Protein AF-A0A7M3X2M2-F1 (afdb_monomer_lite)

pLDDT: mean 82.18, std 15.39, range [35.12, 97.31]

Radius of gyration: 22.58 Å; chains: 1; bounding box: 37×28×66 Å

Structure (mmCIF, N/CA/C/O backbone):
data_AF-A0A7M3X2M2-F1
#
_entry.id   AF-A0A7M3X2M2-F1
#
loop_
_atom_site.group_PDB
_atom_site.id
_atom_site.type_symbol
_atom_site.label_atom_id
_atom_site.label_alt_id
_atom_site.label_comp_id
_atom_site.label_asym_id
_atom_site.label_entity_id
_atom_site.label_seq_id
_atom_site.pdbx_PDB_ins_code
_atom_site.Cartn_x
_atom_site.Cartn_y
_atom_site.Cartn_z
_atom_site.occupancy
_atom_site.B_iso_or_equiv
_atom_site.auth_seq_id
_atom_site.auth_comp_id
_atom_site.auth_asym_id
_atom_site.auth_atom_id
_atom_site.pdbx_PDB_model_num
ATOM 1 N N . MET A 1 1 ? 7.037 -0.847 3.878 1.00 71.25 1 MET A N 1
ATOM 2 C CA . MET A 1 1 ? 6.009 0.123 3.450 1.00 71.25 1 MET A CA 1
ATOM 3 C C . MET A 1 1 ? 6.707 1.377 2.940 1.00 71.25 1 MET A C 1
ATOM 5 O O . MET A 1 1 ? 7.543 1.914 3.654 1.00 71.25 1 MET A O 1
ATOM 9 N N . LYS A 1 2 ? 6.465 1.785 1.689 1.00 81.31 2 LYS A N 1
ATOM 10 C CA . LYS A 1 2 ? 6.937 3.082 1.177 1.00 81.31 2 LYS A CA 1
ATOM 11 C C . LYS A 1 2 ? 5.922 4.145 1.589 1.00 81.31 2 LYS A C 1
ATOM 13 O O . LYS A 1 2 ? 4.728 3.927 1.426 1.00 81.31 2 LYS A O 1
ATOM 18 N N . TYR A 1 3 ? 6.409 5.252 2.133 1.00 84.31 3 TYR A N 1
ATOM 19 C CA . TYR A 1 3 ? 5.576 6.345 2.652 1.00 84.31 3 TYR A CA 1
ATOM 20 C C . TYR A 1 3 ? 5.583 7.575 1.743 1.00 84.31 3 TYR A C 1
ATOM 22 O O . TYR A 1 3 ? 4.831 8.516 1.960 1.00 84.31 3 TYR A O 1
ATOM 30 N N . CYS A 1 4 ? 6.461 7.580 0.745 1.00 85.56 4 CYS A N 1
ATOM 31 C CA . CYS A 1 4 ? 6.748 8.727 -0.093 1.00 85.56 4 CYS A CA 1
ATOM 32 C C . CYS A 1 4 ? 6.766 8.330 -1.570 1.00 85.56 4 CYS A C 1
ATOM 34 O O . CYS A 1 4 ? 7.071 7.187 -1.924 1.00 85.56 4 CYS A O 1
ATOM 36 N N . GLY A 1 5 ? 6.461 9.315 -2.413 1.00 88.75 5 GLY A N 1
ATOM 37 C CA . GLY A 1 5 ? 6.426 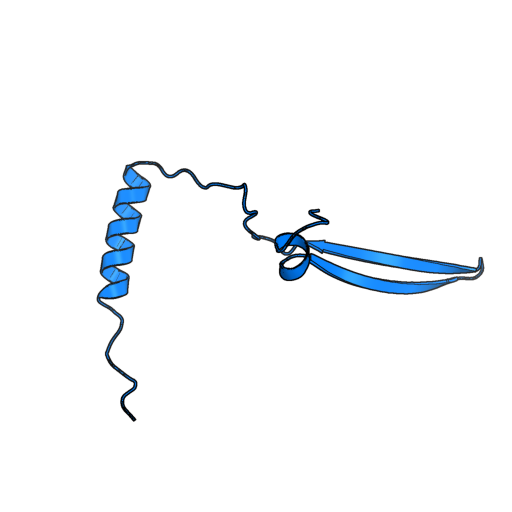9.170 -3.862 1.00 88.75 5 GLY A CA 1
ATOM 38 C C . GLY A 1 5 ? 5.167 8.481 -4.388 1.00 88.75 5 GLY A C 1
ATOM 39 O O . GLY A 1 5 ? 4.258 8.118 -3.642 1.00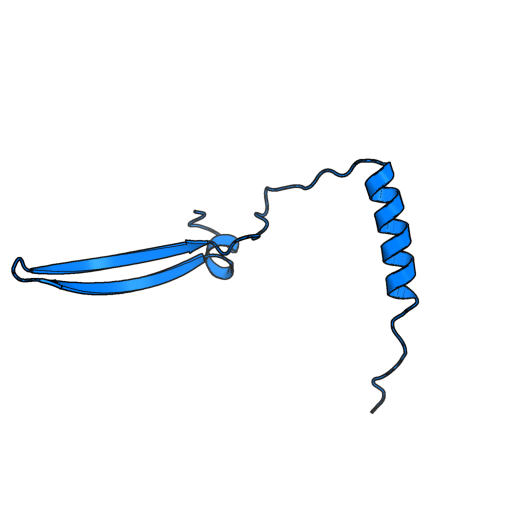 88.75 5 GLY A O 1
ATOM 40 N N . GLU A 1 6 ? 5.143 8.296 -5.703 1.00 88.00 6 GLU A N 1
ATOM 41 C CA . GLU A 1 6 ? 4.024 7.723 -6.457 1.00 88.00 6 GLU A CA 1
ATOM 42 C C . GLU A 1 6 ? 3.642 6.314 -5.980 1.00 88.00 6 GLU A C 1
ATOM 44 O O . GLU A 1 6 ? 2.463 6.008 -5.803 1.00 88.00 6 GLU A O 1
ATOM 49 N N . THR A 1 7 ? 4.638 5.481 -5.662 1.00 87.50 7 THR A N 1
ATOM 50 C CA . THR A 1 7 ? 4.427 4.104 -5.191 1.00 87.50 7 THR A CA 1
ATOM 51 C C . THR A 1 7 ? 3.566 4.046 -3.927 1.00 87.50 7 THR A C 1
ATOM 53 O O . THR A 1 7 ? 2.789 3.110 -3.750 1.00 87.50 7 THR A O 1
ATOM 56 N N . ALA A 1 8 ? 3.692 5.035 -3.037 1.00 87.12 8 ALA A N 1
ATOM 57 C CA . ALA A 1 8 ? 2.902 5.088 -1.814 1.00 87.12 8 ALA A CA 1
ATOM 58 C C . ALA A 1 8 ? 1.433 5.450 -2.082 1.00 87.12 8 ALA A C 1
ATOM 60 O O . ALA A 1 8 ? 0.575 5.042 -1.316 1.00 87.12 8 ALA A O 1
ATOM 61 N N . LEU A 1 9 ? 1.131 6.180 -3.157 1.00 86.00 9 LEU A N 1
ATOM 62 C CA . LEU A 1 9 ? -0.237 6.576 -3.500 1.00 86.00 9 LEU A CA 1
ATOM 63 C C . LEU A 1 9 ? -0.971 5.490 -4.290 1.00 86.00 9 LEU A C 1
ATOM 65 O O . LEU A 1 9 ? -2.156 5.268 -4.077 1.00 86.00 9 LEU A O 1
ATOM 69 N N . GLN A 1 10 ? -0.272 4.815 -5.203 1.00 88.19 10 GLN A N 1
ATOM 70 C CA . GLN A 1 10 ? -0.892 3.842 -6.107 1.00 88.19 10 GLN A CA 1
ATOM 71 C C . GLN A 1 10 ? -1.012 2.440 -5.504 1.00 88.19 10 GLN A C 1
ATOM 73 O O . GLN A 1 10 ? -1.916 1.689 -5.870 1.00 88.19 10 GLN A O 1
ATOM 78 N N . HIS A 1 11 ? -0.100 2.067 -4.601 1.00 89.50 11 HIS A N 1
ATOM 79 C CA . HIS A 1 11 ? 0.016 0.682 -4.135 1.00 89.50 11 HIS A CA 1
ATOM 80 C C . HIS A 1 11 ? -0.232 0.479 -2.637 1.00 89.50 11 HIS A C 1
ATOM 82 O O . HIS A 1 11 ? -0.246 -0.674 -2.195 1.00 89.50 11 HIS A O 1
ATOM 88 N N . MET A 1 12 ? -0.408 1.555 -1.858 1.00 91.44 12 MET A N 1
ATOM 89 C CA . MET A 1 12 ? -0.855 1.454 -0.465 1.00 91.44 12 MET A CA 1
ATOM 90 C C . MET A 1 12 ? -2.336 1.762 -0.357 1.00 91.44 12 MET A C 1
ATOM 92 O O . MET A 1 12 ? -2.775 2.862 -0.679 1.00 91.44 12 MET A O 1
ATOM 96 N N . ASP A 1 13 ? -3.072 0.823 0.217 1.00 91.94 13 ASP A N 1
ATOM 97 C CA . ASP A 1 13 ? -4.422 1.061 0.691 1.00 91.94 13 ASP A CA 1
ATOM 98 C C . ASP A 1 13 ? -4.337 1.451 2.172 1.00 91.94 13 ASP A C 1
ATOM 100 O O . ASP A 1 13 ? -3.752 0.734 2.989 1.00 91.94 13 ASP A O 1
ATOM 104 N N . THR A 1 14 ? -4.885 2.614 2.525 1.00 93.50 14 THR A N 1
ATOM 105 C CA . THR A 1 14 ? -4.929 3.100 3.911 1.00 93.50 14 THR A CA 1
ATOM 106 C C . THR A 1 14 ? -6.367 3.127 4.413 1.00 93.50 14 THR A C 1
ATOM 108 O O . THR A 1 14 ? -7.293 3.456 3.676 1.00 93.50 14 THR A O 1
ATOM 111 N N . GLY A 1 15 ? -6.561 2.749 5.673 1.00 95.25 15 GLY A N 1
ATOM 112 C CA . GLY A 1 15 ? -7.863 2.704 6.324 1.00 95.25 15 GLY A CA 1
ATOM 113 C C . GLY A 1 15 ? -7.766 3.165 7.770 1.00 95.25 15 GLY A C 1
ATOM 114 O O . GLY A 1 15 ? -6.759 2.947 8.445 1.00 95.25 15 GLY A O 1
ATOM 115 N N . TYR A 1 16 ? -8.827 3.799 8.2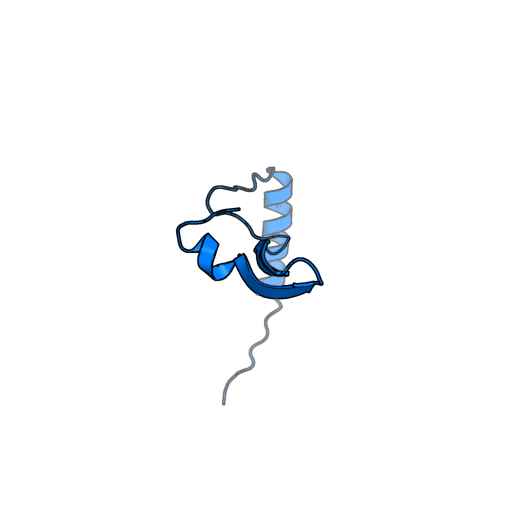52 1.00 97.31 16 TYR A N 1
ATOM 116 C CA . TYR A 1 16 ? -8.943 4.241 9.635 1.00 97.31 16 TYR A CA 1
ATOM 117 C C . TYR A 1 16 ? -10.278 3.786 10.212 1.00 97.31 16 TYR A C 1
ATOM 119 O O . TYR A 1 16 ? -11.316 3.890 9.558 1.00 97.31 16 TYR A O 1
ATOM 127 N N . SER A 1 17 ? -10.256 3.284 11.441 1.00 97.06 17 SER A N 1
ATOM 128 C CA . SER A 1 17 ? -11.458 2.925 12.183 1.00 97.06 17 SER A CA 1
ATOM 129 C C . SER A 1 17 ? -11.268 3.170 13.676 1.00 97.06 17 SER A C 1
ATOM 131 O O . SER A 1 17 ? -10.147 3.329 14.156 1.00 97.06 17 SER A O 1
ATOM 133 N N . VAL A 1 18 ? -12.366 3.200 14.426 1.00 97.00 18 VAL A N 1
ATOM 134 C CA . VAL A 1 18 ? -12.357 3.415 15.876 1.00 97.00 18 VAL A CA 1
ATOM 135 C C . VAL A 1 18 ? -13.034 2.252 16.587 1.00 97.00 18 VAL A C 1
ATOM 137 O O . VAL A 1 18 ? -14.117 1.817 16.205 1.00 97.00 18 VAL A O 1
ATOM 140 N N . ALA A 1 19 ? -12.407 1.759 17.650 1.00 94.94 19 ALA A N 1
ATOM 141 C CA . ALA A 1 19 ? -12.969 0.742 18.526 1.00 94.94 19 ALA A CA 1
ATOM 142 C C . ALA A 1 19 ? -13.315 1.368 19.881 1.00 94.94 19 ALA A C 1
ATOM 144 O O . ALA A 1 19 ? -12.443 1.900 20.568 1.00 94.94 19 ALA A O 1
ATOM 145 N N . VAL A 1 20 ? -14.584 1.292 20.285 1.00 95.62 20 VAL A N 1
ATOM 146 C CA . VAL A 1 20 ? -15.044 1.787 21.591 1.00 95.62 20 VAL A CA 1
ATOM 147 C C . VAL A 1 20 ? -15.090 0.624 22.578 1.00 95.62 20 VAL A C 1
ATOM 149 O O . VAL A 1 20 ? -15.800 -0.361 22.368 1.00 95.62 20 VAL A O 1
ATOM 152 N N . LYS A 1 21 ? -14.335 0.723 23.676 1.00 93.94 21 LYS A N 1
ATOM 153 C CA . LYS A 1 21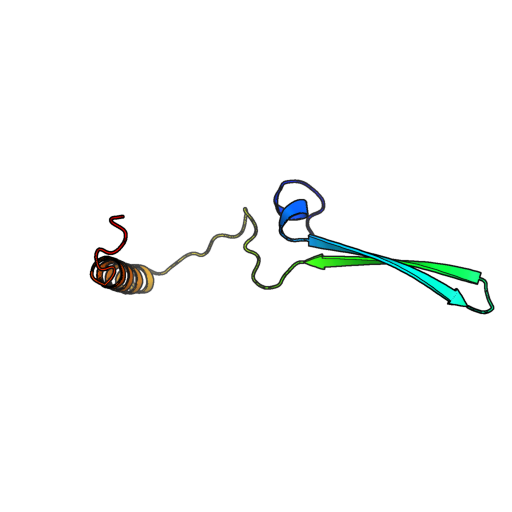 ? -14.318 -0.270 24.756 1.00 93.94 21 LYS A CA 1
ATOM 154 C C . LYS A 1 21 ? -14.544 0.403 26.110 1.00 93.94 21 LYS A C 1
ATOM 156 O O . LYS A 1 21 ? -14.499 1.619 26.233 1.00 93.94 21 LYS A O 1
ATOM 161 N N . LYS A 1 22 ? -14.775 -0.395 27.159 1.00 93.12 22 LYS A N 1
ATOM 162 C CA . LYS A 1 22 ? -15.027 0.104 28.527 1.00 93.12 22 LYS A CA 1
ATOM 163 C C . LYS A 1 22 ? -13.947 1.063 29.050 1.00 93.12 22 LYS A C 1
ATOM 165 O O . LYS A 1 22 ? -14.271 1.931 29.843 1.00 93.12 22 LYS A O 1
ATOM 170 N N . LEU A 1 23 ? -12.692 0.898 28.625 1.00 91.19 23 LEU A N 1
ATOM 171 C CA . LEU A 1 23 ? -11.568 1.746 29.044 1.00 91.19 23 LEU A CA 1
ATOM 172 C C . LEU A 1 23 ? -11.418 3.029 28.201 1.00 91.19 23 LEU A C 1
ATOM 174 O O . LEU A 1 23 ? -10.594 3.868 28.545 1.00 91.19 23 LEU A O 1
ATOM 178 N N . GLY A 1 24 ? -12.184 3.188 27.113 1.00 95.25 24 GLY A N 1
ATOM 179 C CA . GLY A 1 24 ? -12.107 4.339 26.209 1.00 95.25 24 GLY A CA 1
ATOM 180 C C . GLY A 1 24 ? -12.183 3.964 24.726 1.00 95.25 24 GLY A C 1
ATOM 181 O O . GLY A 1 24 ? -12.537 2.839 24.363 1.00 95.25 24 GLY A O 1
ATOM 182 N N . THR A 1 25 ? -11.833 4.920 23.865 1.00 96.06 25 THR A N 1
ATOM 183 C CA . THR A 1 25 ? -11.843 4.770 22.401 1.00 96.06 25 THR A CA 1
ATOM 184 C C . THR A 1 25 ? -10.425 4.592 21.867 1.00 96.06 25 THR A C 1
ATOM 186 O O . THR A 1 25 ? -9.533 5.369 22.199 1.00 96.06 25 THR A O 1
ATOM 189 N N . ILE A 1 26 ? -10.221 3.589 21.013 1.00 95.19 26 ILE A N 1
ATOM 190 C CA . ILE A 1 26 ? -8.944 3.284 20.362 1.00 95.19 26 ILE A CA 1
ATOM 191 C C . ILE A 1 26 ? -9.079 3.596 18.872 1.00 95.19 26 ILE A C 1
ATOM 193 O O . ILE A 1 26 ? -9.928 3.016 18.197 1.00 95.19 26 ILE A O 1
ATOM 197 N N . GLY A 1 27 ? -8.241 4.493 18.354 1.00 95.88 27 GLY A N 1
ATOM 198 C CA . GLY A 1 27 ? -8.106 4.714 16.915 1.00 95.88 27 GLY A CA 1
ATOM 199 C C . GLY A 1 27 ? -7.169 3.678 16.302 1.00 95.88 27 GLY A C 1
ATOM 200 O O . GLY A 1 27 ? -6.047 3.507 16.775 1.00 95.88 27 GLY A O 1
ATOM 201 N N . VAL A 1 28 ? -7.622 2.993 15.258 1.00 95.69 28 VAL A N 1
ATOM 202 C CA . VAL A 1 28 ? -6.856 1.985 14.526 1.00 95.69 28 VAL A CA 1
ATOM 203 C C . VAL A 1 28 ? -6.635 2.486 13.106 1.00 95.69 28 VAL A C 1
ATOM 205 O O . VAL A 1 28 ? -7.582 2.628 12.334 1.00 95.69 28 VAL A O 1
ATOM 208 N N . THR A 1 29 ? -5.374 2.723 12.759 1.00 95.75 29 THR A N 1
ATOM 209 C CA . THR A 1 29 ? -4.950 3.025 11.390 1.00 95.75 29 THR A CA 1
ATOM 210 C C . THR A 1 29 ? -4.278 1.793 10.811 1.00 95.75 29 THR A C 1
ATOM 212 O O . THR A 1 29 ? -3.346 1.255 11.408 1.00 95.75 29 THR A O 1
ATOM 215 N N . VAL A 1 30 ? -4.735 1.352 9.645 1.00 93.69 30 VAL A N 1
ATOM 216 C CA . VAL A 1 30 ? -4.175 0.211 8.922 1.00 93.69 30 VAL A CA 1
ATOM 217 C C . VAL A 1 30 ? -3.673 0.702 7.575 1.00 93.69 30 VAL A C 1
ATOM 219 O O . VAL A 1 30 ? -4.332 1.497 6.909 1.00 93.69 30 VAL A O 1
ATOM 222 N N . ALA A 1 31 ? -2.506 0.222 7.170 1.00 93.38 31 ALA A N 1
ATOM 223 C CA . ALA A 1 31 ? -1.983 0.468 5.842 1.00 93.38 31 ALA A CA 1
ATOM 224 C C . ALA A 1 31 ? -1.429 -0.828 5.257 1.00 93.38 31 ALA A C 1
ATOM 226 O O . ALA A 1 31 ? -0.614 -1.500 5.892 1.00 93.38 31 ALA A O 1
ATOM 227 N N . ILE A 1 32 ? -1.905 -1.187 4.066 1.00 93.12 32 ILE A N 1
ATOM 228 C CA . ILE A 1 32 ? -1.630 -2.468 3.418 1.00 93.12 32 ILE A CA 1
ATOM 229 C C . ILE A 1 32 ? -1.067 -2.201 2.025 1.00 93.12 32 ILE A C 1
ATOM 231 O O . ILE A 1 32 ? -1.650 -1.463 1.238 1.00 93.12 32 ILE A O 1
ATOM 235 N N . MET A 1 33 ? 0.067 -2.828 1.719 1.00 91.38 33 MET A N 1
ATOM 236 C CA . MET A 1 33 ? 0.648 -2.832 0.376 1.00 91.38 33 MET A CA 1
ATOM 237 C C . MET A 1 33 ? 0.067 -3.998 -0.420 1.00 91.38 33 MET A C 1
ATOM 239 O O . MET A 1 33 ? 0.069 -5.126 0.080 1.00 91.38 33 MET A O 1
ATOM 243 N N . ARG A 1 34 ? -0.397 -3.763 -1.650 1.00 88.81 34 ARG A N 1
ATOM 244 C CA . ARG A 1 34 ? -0.952 -4.841 -2.485 1.00 88.81 34 ARG A CA 1
ATOM 245 C C . ARG A 1 34 ? 0.124 -5.872 -2.860 1.00 88.81 34 ARG A C 1
ATOM 247 O O . ARG A 1 34 ? 1.233 -5.472 -3.240 1.00 88.81 34 ARG A O 1
ATOM 254 N N . PRO A 1 35 ? -0.176 -7.182 -2.787 1.00 88.44 35 PRO A N 1
ATOM 255 C CA . PRO A 1 35 ? 0.782 -8.224 -3.144 1.00 88.44 35 PRO A CA 1
ATOM 256 C C . PRO A 1 35 ? 1.145 -8.144 -4.632 1.00 88.44 35 PRO A C 1
ATOM 258 O O . PRO A 1 35 ? 0.312 -7.787 -5.461 1.00 88.44 35 PRO A O 1
ATOM 261 N N . GLY A 1 36 ? 2.393 -8.469 -4.974 1.00 84.50 36 GLY A N 1
ATOM 262 C CA . GLY A 1 36 ? 2.871 -8.456 -6.363 1.00 84.50 36 GLY A CA 1
ATOM 263 C C . GLY A 1 36 ? 3.153 -7.065 -6.944 1.00 84.50 36 GLY A C 1
ATOM 264 O O . GLY A 1 36 ? 3.475 -6.953 -8.125 1.00 84.50 36 GLY A O 1
ATOM 265 N N . THR A 1 37 ? 3.067 -6.004 -6.136 1.00 86.06 37 THR A N 1
ATOM 266 C CA . THR A 1 37 ? 3.501 -4.663 -6.545 1.00 86.06 37 THR A CA 1
ATOM 267 C C . THR A 1 37 ? 5.003 -4.665 -6.822 1.00 86.06 37 THR A C 1
ATOM 269 O O . THR A 1 37 ? 5.785 -4.909 -5.906 1.00 86.06 37 THR A O 1
ATOM 272 N N . LYS A 1 38 ? 5.413 -4.331 -8.051 1.00 83.56 38 LYS A N 1
ATOM 273 C CA . LYS A 1 38 ? 6.826 -4.093 -8.373 1.00 83.56 38 LYS A CA 1
ATOM 274 C C . LYS A 1 38 ? 7.240 -2.709 -7.906 1.00 83.56 38 LYS A C 1
ATOM 276 O O . LYS A 1 38 ? 6.653 -1.708 -8.311 1.00 83.56 38 LYS A O 1
ATOM 281 N N . LEU A 1 39 ? 8.253 -2.648 -7.049 1.00 87.06 39 LEU A N 1
ATOM 282 C CA . LEU A 1 39 ? 8.792 -1.371 -6.608 1.00 87.06 39 LEU A CA 1
ATOM 283 C C . LEU A 1 39 ? 9.761 -0.822 -7.669 1.00 87.06 39 LEU A C 1
ATOM 285 O O . LEU A 1 39 ? 10.448 -1.592 -8.332 1.00 87.06 39 LEU A O 1
ATOM 289 N N . PRO A 1 40 ? 9.901 0.508 -7.790 1.00 85.50 40 PRO A N 1
ATOM 290 C CA . PRO A 1 40 ? 10.715 1.131 -8.843 1.00 85.50 40 PRO A CA 1
ATOM 291 C C . PRO A 1 40 ? 12.226 0.846 -8.749 1.00 85.50 40 PRO A C 1
ATOM 293 O O . PRO A 1 40 ? 12.976 1.201 -9.647 1.00 85.50 40 PRO A O 1
ATOM 296 N N . HIS A 1 41 ? 12.687 0.237 -7.656 1.00 86.50 41 HIS A N 1
ATOM 297 C CA . HIS A 1 41 ? 14.082 -0.173 -7.443 1.00 86.50 41 HIS A CA 1
ATOM 298 C C . HIS A 1 41 ? 14.254 -1.694 -7.505 1.00 86.50 41 HIS A C 1
ATOM 300 O O . HIS A 1 41 ? 15.342 -2.201 -7.247 1.00 86.50 41 HIS A O 1
ATOM 306 N N . GLU A 1 42 ? 13.185 -2.425 -7.808 1.00 86.88 42 GLU A N 1
ATOM 307 C CA . GLU A 1 42 ? 13.227 -3.863 -7.994 1.00 86.88 42 GLU A CA 1
ATOM 308 C C . GLU A 1 42 ? 13.383 -4.155 -9.483 1.00 86.88 42 GLU A C 1
ATOM 310 O O . GLU A 1 42 ? 12.539 -3.784 -10.300 1.00 86.88 42 GLU A O 1
ATOM 315 N N . ILE A 1 43 ? 14.483 -4.812 -9.836 1.00 86.62 43 ILE A N 1
ATOM 316 C CA . ILE A 1 43 ? 14.756 -5.242 -11.203 1.00 86.62 43 ILE A CA 1
ATOM 317 C C . ILE A 1 43 ? 14.707 -6.764 -11.270 1.00 86.62 43 ILE A C 1
ATOM 319 O O . ILE A 1 43 ? 15.249 -7.459 -10.413 1.00 86.62 43 ILE A O 1
ATOM 323 N N . SER A 1 44 ? 14.046 -7.288 -12.298 1.00 85.19 44 SER A N 1
ATOM 324 C CA . SER A 1 44 ? 14.080 -8.713 -12.619 1.00 85.19 44 SER A CA 1
ATOM 325 C C . SER A 1 44 ? 15.203 -8.939 -13.628 1.00 85.19 44 SER A C 1
ATOM 327 O O . SER A 1 44 ? 15.162 -8.372 -14.719 1.00 85.19 44 SER A O 1
ATOM 329 N N . ILE A 1 45 ? 16.208 -9.728 -13.252 1.00 87.69 45 ILE A N 1
ATOM 330 C CA . ILE A 1 45 ? 17.306 -10.115 -14.143 1.00 87.69 45 ILE A CA 1
ATOM 331 C C . ILE A 1 45 ? 16.937 -11.465 -14.745 1.00 87.69 45 ILE A C 1
ATOM 333 O O . ILE A 1 45 ? 16.660 -12.406 -14.006 1.00 87.69 45 ILE A O 1
ATOM 337 N N . PHE A 1 46 ? 16.919 -11.535 -16.071 1.00 89.31 46 PHE A N 1
ATOM 338 C CA . PHE A 1 46 ? 16.605 -12.750 -16.816 1.00 89.31 46 PHE A CA 1
ATOM 339 C C . PHE A 1 46 ? 17.889 -13.367 -17.364 1.00 89.31 46 PHE A C 1
ATOM 341 O O . PHE A 1 46 ? 18.822 -12.649 -17.731 1.00 89.31 46 PHE A O 1
ATOM 348 N N . SER A 1 47 ? 17.930 -14.694 -17.417 1.00 89.56 47 SER A N 1
ATOM 349 C CA . SER A 1 47 ? 18.975 -15.438 -18.120 1.00 89.56 47 SER A CA 1
ATOM 350 C C . SER A 1 47 ? 18.772 -15.398 -19.642 1.00 89.56 47 SER A C 1
ATOM 352 O O . SER A 1 47 ? 17.685 -15.091 -20.131 1.00 89.56 47 SER A O 1
ATOM 354 N N . ASP A 1 48 ? 19.827 -15.707 -20.402 1.00 85.81 48 ASP A N 1
ATOM 355 C CA . ASP A 1 48 ? 19.822 -15.647 -21.875 1.00 85.81 48 ASP A CA 1
ATOM 356 C C . ASP A 1 48 ? 18.735 -16.553 -22.493 1.00 85.81 48 ASP A C 1
ATOM 358 O O . ASP A 1 48 ? 18.024 -16.162 -23.420 1.00 85.81 48 ASP A O 1
ATOM 362 N N . ASP A 1 49 ? 18.531 -17.737 -21.905 1.00 84.88 49 ASP A N 1
ATOM 363 C CA . ASP A 1 49 ? 17.513 -18.691 -22.355 1.00 84.88 49 ASP A CA 1
ATOM 364 C C . ASP A 1 49 ? 16.083 -18.202 -22.042 1.00 84.88 49 ASP A C 1
ATOM 366 O O . ASP A 1 49 ? 15.192 -18.314 -22.883 1.00 84.88 49 ASP A O 1
ATOM 370 N N . GLU A 1 50 ? 15.867 -17.547 -20.892 1.00 83.94 50 GLU A N 1
ATOM 371 C CA . GLU A 1 50 ? 14.583 -16.904 -20.563 1.00 83.94 50 GLU A CA 1
ATOM 372 C C . GLU A 1 50 ? 14.263 -15.7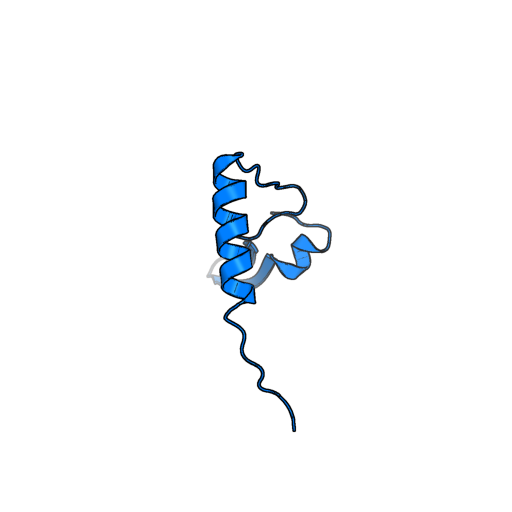36 -21.502 1.00 83.94 50 GLU A C 1
ATOM 374 O O . GLU A 1 50 ? 13.100 -15.522 -21.855 1.00 83.94 50 GLU A O 1
ATOM 379 N N . LEU A 1 51 ? 15.283 -14.987 -21.930 1.00 83.69 51 LEU A N 1
ATOM 380 C CA . LEU A 1 51 ? 15.128 -13.908 -22.903 1.00 83.69 51 LEU A CA 1
ATOM 381 C C . LEU A 1 51 ? 14.657 -14.445 -24.260 1.00 83.69 51 LEU A C 1
ATOM 383 O O . LEU A 1 51 ? 13.741 -13.879 -24.859 1.00 83.69 51 LEU A O 1
ATOM 387 N N . ARG A 1 52 ? 15.254 -15.553 -24.715 1.00 84.56 52 ARG A N 1
ATOM 388 C CA . ARG A 1 52 ? 14.913 -16.226 -25.975 1.00 84.56 52 ARG A CA 1
ATOM 389 C C . ARG A 1 52 ? 13.466 -16.725 -25.976 1.00 84.56 52 ARG A C 1
ATOM 391 O O . ARG A 1 52 ? 12.692 -16.344 -26.852 1.00 84.56 52 ARG A O 1
ATOM 398 N N . VAL A 1 53 ? 13.069 -17.458 -24.932 1.00 84.50 53 VAL A N 1
ATOM 399 C CA . VAL A 1 53 ? 11.696 -17.975 -24.777 1.00 84.50 53 VAL A CA 1
ATOM 400 C C . VAL A 1 53 ? 10.669 -16.842 -24.763 1.00 84.50 53 VAL A C 1
ATOM 402 O O . VAL A 1 53 ? 9.605 -16.944 -25.374 1.00 84.50 53 VAL A O 1
ATOM 405 N N . ARG A 1 54 ? 10.978 -15.729 -24.094 1.00 82.88 54 ARG A N 1
ATOM 406 C CA . ARG A 1 54 ? 10.058 -14.594 -23.991 1.00 82.88 54 ARG A CA 1
ATOM 407 C C . ARG A 1 54 ? 9.942 -13.798 -25.293 1.00 82.88 54 ARG A C 1
ATOM 409 O O . ARG A 1 54 ? 8.867 -13.273 -25.572 1.00 82.88 54 ARG A O 1
ATOM 416 N N . ALA A 1 55 ? 11.009 -13.729 -26.090 1.00 82.62 55 ALA A N 1
ATOM 417 C CA . ALA A 1 55 ? 10.982 -13.127 -27.422 1.00 82.62 55 ALA A CA 1
ATOM 418 C C . ALA A 1 55 ? 10.119 -13.944 -28.398 1.00 82.62 55 ALA A C 1
ATOM 420 O O . ALA A 1 55 ? 9.312 -13.374 -29.129 1.00 82.62 55 ALA A O 1
ATOM 421 N N . GLU A 1 56 ? 10.225 -15.275 -28.354 1.00 80.38 56 GLU A N 1
ATOM 422 C CA . GLU A 1 56 ? 9.367 -16.176 -29.135 1.00 80.38 56 GLU A CA 1
ATOM 423 C C . GLU A 1 56 ? 7.886 -16.041 -28.728 1.00 80.38 56 GLU A C 1
ATOM 425 O O . GLU A 1 56 ? 7.008 -15.972 -29.588 1.00 80.38 56 GLU A O 1
ATOM 430 N N . GLN A 1 57 ? 7.600 -15.913 -27.426 1.00 77.19 57 GLN A N 1
ATOM 431 C CA . GLN A 1 57 ? 6.239 -15.683 -26.920 1.00 77.19 57 GLN A CA 1
ATOM 432 C C . GLN A 1 57 ? 5.671 -14.306 -27.295 1.00 77.19 57 GLN A C 1
ATOM 434 O O . GLN A 1 57 ? 4.484 -14.200 -27.596 1.00 77.19 57 GLN A O 1
ATOM 439 N N . ALA A 1 58 ? 6.495 -13.255 -27.298 1.00 78.19 58 ALA A N 1
ATOM 440 C CA . ALA A 1 58 ? 6.070 -11.917 -27.709 1.00 78.19 58 ALA A CA 1
ATOM 441 C C . ALA A 1 58 ? 5.722 -11.866 -29.208 1.00 78.19 58 ALA A C 1
ATOM 443 O O . ALA A 1 58 ? 4.673 -11.341 -29.573 1.00 78.19 58 ALA A O 1
ATOM 444 N N . ALA A 1 59 ? 6.536 -12.502 -30.058 1.00 76.19 59 ALA A N 1
ATOM 445 C CA . ALA A 1 59 ? 6.276 -12.598 -31.495 1.00 76.19 59 ALA A CA 1
ATOM 446 C C . ALA A 1 59 ? 4.996 -13.393 -31.820 1.00 76.19 59 ALA A C 1
ATOM 448 O O . ALA A 1 59 ? 4.285 -13.060 -32.767 1.00 76.19 59 ALA A O 1
ATOM 449 N N . ALA A 1 60 ? 4.673 -14.418 -31.025 1.00 69.62 60 ALA A N 1
ATOM 450 C CA . ALA A 1 60 ? 3.424 -15.166 -31.161 1.00 69.62 60 ALA A CA 1
ATOM 451 C C . ALA A 1 60 ? 2.192 -14.343 -30.733 1.00 69.62 60 ALA A C 1
ATOM 453 O O . ALA A 1 60 ? 1.151 -14.428 -31.378 1.00 69.62 60 ALA A O 1
ATOM 454 N N . ALA A 1 61 ? 2.312 -13.511 -29.693 1.00 68.12 61 ALA A N 1
ATOM 455 C CA . ALA A 1 61 ? 1.218 -12.663 -29.216 1.00 68.12 61 ALA A CA 1
ATOM 456 C C . ALA A 1 61 ? 0.874 -11.514 -30.186 1.00 68.12 61 ALA A C 1
ATOM 458 O O . ALA A 1 61 ? -0.297 -11.172 -30.334 1.00 68.12 61 ALA A O 1
ATOM 459 N N . GLU A 1 62 ? 1.863 -10.943 -30.884 1.00 59.91 62 GLU A N 1
ATOM 460 C CA . GLU A 1 62 ? 1.629 -9.923 -31.924 1.00 59.91 62 GLU A CA 1
ATOM 461 C C . GLU A 1 62 ? 0.997 -10.496 -33.206 1.00 59.91 62 GLU A C 1
ATOM 463 O O . GLU A 1 62 ? 0.342 -9.763 -33.945 1.00 59.91 62 GLU A O 1
ATOM 468 N N . ALA A 1 63 ? 1.131 -11.802 -33.460 1.00 59.28 63 ALA A N 1
ATOM 469 C CA . ALA A 1 63 ? 0.504 -12.469 -34.602 1.00 59.28 63 ALA A CA 1
ATOM 470 C C . ALA A 1 63 ? -0.980 -12.836 -34.371 1.00 59.28 63 ALA A C 1
ATOM 472 O O . ALA A 1 63 ? -1.689 -13.121 -35.337 1.00 59.28 63 ALA A O 1
ATOM 473 N N . GLU A 1 64 ? -1.461 -12.818 -33.121 1.00 54.62 64 GLU A N 1
ATOM 474 C CA . GLU A 1 64 ? -2.810 -13.268 -32.732 1.00 54.62 64 GLU A CA 1
ATOM 475 C C . GLU A 1 64 ? -3.786 -12.116 -32.399 1.00 54.62 64 GLU A C 1
ATOM 477 O O . GLU A 1 64 ? -4.896 -12.372 -31.947 1.00 54.62 64 GLU A O 1
ATOM 482 N N . ALA A 1 65 ? -3.435 -10.844 -32.635 1.00 50.22 65 ALA A N 1
ATOM 483 C CA . ALA A 1 65 ? -4.370 -9.718 -32.494 1.00 50.22 65 ALA A CA 1
ATOM 484 C C . ALA A 1 65 ? -5.061 -9.407 -33.843 1.00 50.22 65 ALA A C 1
ATOM 486 O O . ALA A 1 65 ? -4.495 -8.674 -34.661 1.00 50.22 65 ALA A O 1
ATOM 487 N N . PRO A 1 66 ? -6.263 -9.951 -34.132 1.00 47.56 66 PRO A N 1
ATOM 488 C CA . PRO A 1 66 ? -6.988 -9.612 -35.342 1.00 47.56 66 PRO A CA 1
ATOM 489 C C . PRO A 1 66 ? -7.543 -8.186 -35.258 1.00 47.56 66 PRO A C 1
ATOM 491 O O . PRO A 1 66 ? -7.818 -7.623 -34.200 1.00 47.56 66 PRO A O 1
ATOM 494 N N . VAL A 1 67 ? -7.715 -7.630 -36.446 1.00 50.53 67 VAL A N 1
ATOM 495 C CA . VAL A 1 67 ? -8.317 -6.343 -36.762 1.00 50.53 67 VAL A CA 1
ATOM 496 C C . VAL A 1 67 ? -9.806 -6.358 -36.386 1.00 50.53 67 VAL A C 1
ATOM 498 O O . VAL A 1 67 ? -10.590 -6.907 -37.146 1.00 50.53 67 VAL A O 1
ATOM 501 N N . GLU A 1 68 ? -10.219 -5.738 -35.275 1.00 44.38 68 GLU A N 1
ATOM 502 C CA . GLU A 1 68 ? -11.609 -5.281 -35.067 1.00 44.38 68 GLU A CA 1
ATOM 503 C C . GLU A 1 68 ? -11.673 -4.049 -34.147 1.00 44.38 68 GLU A C 1
ATOM 505 O O . GLU A 1 68 ? -11.666 -4.159 -32.924 1.00 44.38 68 GLU A O 1
ATOM 510 N N . ALA A 1 69 ? -11.735 -2.866 -34.765 1.00 39.88 69 ALA A N 1
ATOM 511 C CA . ALA A 1 69 ? -12.535 -1.717 -34.324 1.00 39.88 69 ALA A CA 1
ATOM 512 C C . ALA A 1 69 ? -12.499 -0.648 -35.430 1.00 39.88 69 ALA A C 1
ATOM 514 O O . ALA A 1 69 ? -11.811 0.368 -35.336 1.00 39.88 69 ALA A O 1
ATOM 515 N N . SER A 1 70 ? -13.211 -0.930 -36.518 1.00 39.56 70 SER A N 1
ATOM 516 C CA . SER A 1 70 ? -13.714 0.085 -37.437 1.00 39.56 70 SER A CA 1
ATOM 517 C C . SER A 1 70 ? -15.231 0.108 -37.280 1.00 39.56 70 SER A C 1
ATOM 519 O O . SER 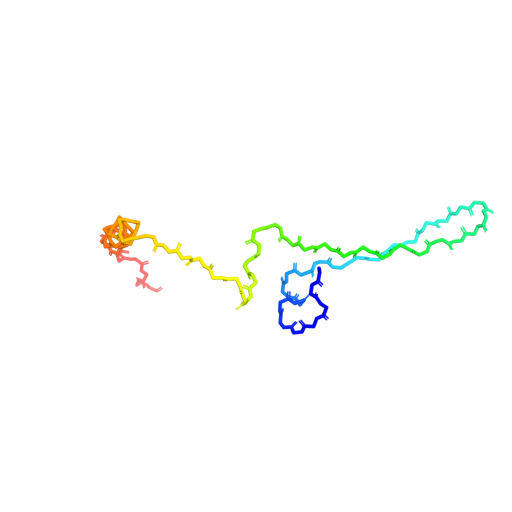A 1 70 ? -15.887 -0.709 -37.912 1.00 39.56 70 SER A O 1
ATOM 521 N N . GLU A 1 71 ? -15.747 0.984 -36.414 1.00 35.12 71 GLU A N 1
ATOM 522 C CA . GLU A 1 71 ? -16.903 1.881 -36.635 1.00 35.12 71 GLU A CA 1
ATOM 523 C C . GLU A 1 71 ? -17.030 2.871 -35.465 1.00 35.12 71 GLU A C 1
ATOM 525 O O . GLU A 1 71 ? -16.859 2.440 -34.300 1.00 35.12 71 GLU A O 1
#

Sequence (71 aa):
MKYCGETALQHMDTGYSVAVKKLGTIGVTVAIMRPGTKLPHEISIFSDDELRVRAEQAAAAEAEAPVEASE

Foldseek 3Di:
DDPDDPQCVPFKDKDWDWDQDPVGIDIDIDIDGDPPDDDPPDDDDDDPVRVVVVVVVVVVVVVPDDDDDDD

Secondary structure (DSSP, 8-state):
---SSHHHHHHEEEEEEEEEETTEEEEEEEEEEPTTPPPTT--PPPPHHHHHHHHHHHHHHHHS-------